Protein AF-A0A942TPZ9-F1 (afdb_monomer)

Sequence (138 aa):
MRVLEDYTAEWIYLDINLIVAVLLLTGQITVNGVFIQATGGFSIPLTGPIIGDRRIVGKSNSKILTFVVDSIDIVLALLLIFGQISVRGTLISSGHFTITVSGPIFGIPRTEVSEKLTKEFFDHFKVFLTSDGINNYR

Nearest PDB structures (foldseek):
  4lgd-assembly6_D  TM=2.676E-01  e=2.032E+00  Homo sapiens
  4lgd-assembly5_A  TM=2.388E-01  e=1.692E+00  Homo sapiens
  4lgd-assembly5_B  TM=2.680E-01  e=3.116E+00  Homo sapiens

Organism: NCBI:txid2833583

Foldseek 3Di:
DPVCLQCVVVVVQLVQLLVLLVCLLVQQKFWPDWAADPVGFIKTKIFDDVFQDHRDADPPNPPVRRVVRSVVSNVSSVCSNVVQKTFPDWDDDDRGIITIIDDVVRVDHRDDDDSVVSVVVVVVVVCCVPPPVVPPPD

pLDDT: mean 84.42, std 13.34, range [43.28, 98.0]

Solvent-accessible surface area (backbone atoms only — not comparable to full-atom values): 7696 Å² total; per-residue (Å²): 138,64,80,65,68,77,46,50,66,61,52,51,54,50,50,53,21,45,51,52,20,51,31,24,70,70,53,38,24,32,71,73,55,79,43,77,43,94,90,52,36,43,34,34,39,30,33,5,53,84,50,70,40,73,57,79,64,23,74,94,75,34,64,69,52,29,50,52,52,54,51,50,24,47,52,51,22,51,32,24,68,70,63,49,28,38,73,75,50,71,51,80,53,100,82,46,47,30,43,31,35,38,13,52,88,35,62,32,77,71,89,76,83,54,63,69,59,54,49,54,50,51,55,50,49,50,48,55,73,70,44,75,67,78,72,79,79,119

Radius of gyration: 18.45 Å; Cα contacts (8 Å, |Δi|>4): 191; chains: 1; bounding box: 50×42×51 Å

Mean predicted aligned error: 8.6 Å

Structure (mmCIF, N/CA/C/O backbone):
data_AF-A0A942TPZ9-F1
#
_entry.id   AF-A0A942TPZ9-F1
#
loop_
_atom_site.group_PDB
_atom_site.i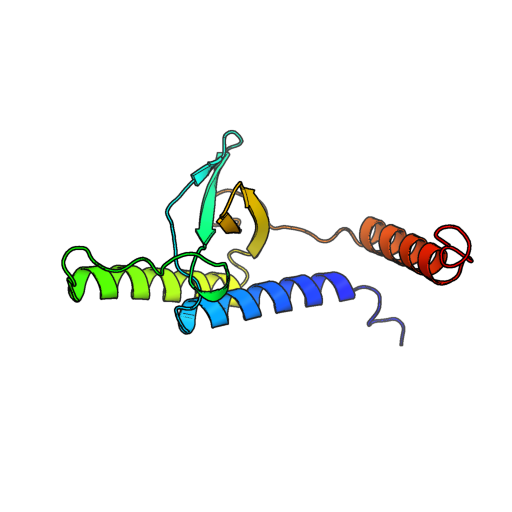d
_atom_site.type_symbol
_atom_site.label_atom_id
_atom_site.label_alt_id
_atom_site.label_comp_id
_atom_site.label_asym_id
_atom_site.label_entity_id
_atom_site.label_seq_id
_atom_site.pdbx_PDB_ins_code
_atom_site.Cartn_x
_atom_site.Cartn_y
_atom_site.Cartn_z
_atom_site.occupancy
_atom_site.B_iso_or_equiv
_atom_site.auth_seq_id
_atom_site.auth_comp_id
_atom_site.auth_asym_id
_atom_site.auth_atom_id
_atom_site.pdbx_PDB_model_num
ATOM 1 N N . MET A 1 1 ? 6.895 -15.471 -29.969 1.00 45.03 1 MET A N 1
ATOM 2 C CA . MET A 1 1 ? 7.189 -15.413 -28.521 1.00 45.03 1 MET A CA 1
ATOM 3 C C . MET A 1 1 ? 8.193 -14.296 -28.178 1.00 45.03 1 MET A C 1
ATOM 5 O O . MET A 1 1 ? 9.003 -14.491 -27.295 1.00 45.03 1 MET A O 1
ATOM 9 N N . ARG A 1 2 ? 8.155 -13.134 -28.861 1.00 43.28 2 ARG A N 1
ATOM 10 C CA . ARG A 1 2 ? 9.003 -11.953 -28.559 1.00 43.28 2 ARG A CA 1
ATOM 11 C C . ARG A 1 2 ? 8.241 -10.829 -27.847 1.00 43.28 2 ARG A C 1
ATOM 13 O O . ARG A 1 2 ? 8.813 -10.121 -27.046 1.00 43.28 2 ARG A O 1
ATOM 20 N N . VAL A 1 3 ? 6.932 -10.724 -28.083 1.00 48.59 3 VAL A N 1
ATOM 21 C CA . VAL A 1 3 ? 6.079 -9.654 -27.527 1.00 48.59 3 VAL A CA 1
ATOM 22 C C . VAL A 1 3 ? 5.906 -9.758 -26.004 1.00 48.59 3 VAL A C 1
ATOM 24 O O . VAL A 1 3 ? 5.578 -8.775 -25.360 1.00 48.59 3 VAL A O 1
ATOM 27 N N . LEU A 1 4 ? 6.128 -10.936 -25.409 1.00 48.81 4 LEU A N 1
ATOM 28 C CA . LEU A 1 4 ? 5.993 -11.120 -23.959 1.00 48.81 4 LEU A CA 1
ATOM 29 C C . LEU A 1 4 ? 7.235 -10.674 -23.175 1.00 48.81 4 LEU A C 1
ATOM 31 O O . LEU A 1 4 ? 7.108 -10.418 -21.985 1.00 48.81 4 LEU A O 1
ATOM 35 N N . GLU A 1 5 ? 8.409 -10.570 -23.811 1.00 54.62 5 GLU A N 1
ATOM 36 C CA . GLU A 1 5 ? 9.641 -10.177 -23.112 1.00 54.62 5 GLU A CA 1
ATOM 37 C C . GLU A 1 5 ? 9.620 -8.684 -22.745 1.00 54.62 5 GLU A C 1
ATOM 39 O O . GLU A 1 5 ? 9.974 -8.339 -21.617 1.00 54.62 5 GLU A O 1
ATOM 44 N N . ASP A 1 6 ? 9.094 -7.828 -23.628 1.00 60.44 6 ASP A N 1
ATOM 45 C CA . ASP A 1 6 ? 9.163 -6.365 -23.483 1.00 60.44 6 ASP A CA 1
ATOM 46 C C . ASP A 1 6 ? 8.255 -5.797 -22.368 1.00 60.44 6 ASP A C 1
ATOM 48 O O . ASP A 1 6 ? 8.574 -4.765 -21.786 1.00 60.44 6 ASP A O 1
ATOM 52 N N . TYR A 1 7 ? 7.180 -6.498 -21.977 1.00 65.62 7 TYR A N 1
ATOM 53 C CA . TYR A 1 7 ? 6.208 -6.006 -20.977 1.00 65.62 7 TYR A CA 1
ATOM 54 C C . TYR A 1 7 ? 6.287 -6.698 -19.610 1.00 65.62 7 TYR A C 1
ATOM 56 O O . TYR A 1 7 ? 5.492 -6.402 -18.719 1.00 65.62 7 TYR A O 1
ATOM 64 N N . THR A 1 8 ? 7.225 -7.630 -19.411 1.00 75.25 8 THR A N 1
ATOM 65 C CA . THR A 1 8 ? 7.274 -8.488 -18.209 1.00 75.25 8 THR A CA 1
ATOM 66 C C . THR A 1 8 ? 7.243 -7.681 -16.9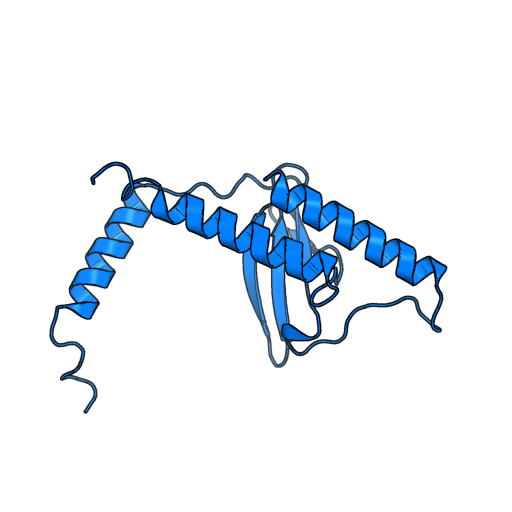07 1.00 75.25 8 THR A C 1
ATOM 68 O O . THR A 1 8 ? 6.522 -8.017 -15.971 1.00 75.25 8 THR A O 1
ATOM 71 N N . ALA A 1 9 ? 8.003 -6.589 -16.848 1.00 77.12 9 ALA A N 1
ATOM 72 C CA . ALA A 1 9 ? 8.089 -5.765 -15.651 1.00 77.12 9 ALA A CA 1
ATOM 73 C C . ALA A 1 9 ? 6.812 -4.945 -15.396 1.00 77.12 9 ALA A C 1
ATOM 75 O O . ALA A 1 9 ? 6.416 -4.809 -14.241 1.00 77.12 9 ALA A O 1
ATOM 76 N N . GLU A 1 10 ? 6.124 -4.460 -16.433 1.00 80.69 10 GLU A N 1
ATOM 77 C CA . GLU A 1 10 ? 4.837 -3.769 -16.264 1.00 80.69 10 GLU A CA 1
ATOM 78 C C . GLU A 1 10 ? 3.773 -4.699 -15.669 1.00 80.69 10 GLU A C 1
ATOM 80 O O . GLU A 1 10 ? 3.066 -4.310 -14.737 1.00 80.69 10 GLU A O 1
ATOM 85 N N . TRP A 1 11 ? 3.715 -5.949 -16.141 1.00 83.12 11 TRP A N 1
ATOM 86 C CA . TRP A 1 11 ? 2.825 -6.972 -15.585 1.00 83.12 11 TRP A CA 1
ATOM 87 C C . TRP A 1 11 ? 3.147 -7.285 -14.124 1.00 83.12 11 TRP A C 1
ATOM 89 O O . TRP A 1 11 ? 2.234 -7.355 -13.309 1.00 83.12 11 TRP A O 1
ATOM 99 N N . ILE A 1 12 ? 4.431 -7.368 -13.760 1.00 86.12 12 ILE A N 1
ATOM 100 C CA . ILE A 1 12 ? 4.840 -7.556 -12.360 1.00 86.12 12 ILE A CA 1
ATOM 101 C C . ILE A 1 12 ? 4.347 -6.397 -11.480 1.00 86.12 12 ILE A C 1
ATOM 103 O O . ILE A 1 12 ? 3.814 -6.634 -10.397 1.00 86.12 12 ILE A O 1
ATOM 107 N N . TYR A 1 13 ? 4.486 -5.143 -11.922 1.00 84.81 13 TYR A N 1
ATOM 108 C CA . TYR A 1 13 ? 3.979 -3.995 -11.160 1.00 84.81 13 TYR A CA 1
ATOM 109 C C . TYR A 1 13 ? 2.453 -4.008 -11.032 1.00 84.81 13 TYR A C 1
ATOM 111 O O . TYR A 1 13 ? 1.928 -3.674 -9.965 1.00 84.81 13 TYR A O 1
ATOM 119 N N . LEU A 1 14 ? 1.740 -4.405 -12.089 1.00 86.81 14 LEU A N 1
ATOM 120 C CA . LEU A 1 14 ? 0.290 -4.565 -12.047 1.00 86.81 14 LEU A CA 1
ATOM 121 C C . LEU A 1 14 ? -0.117 -5.651 -11.045 1.00 86.81 14 LEU A C 1
ATOM 123 O O . LEU A 1 14 ? -0.963 -5.394 -10.191 1.00 86.81 14 LEU A O 1
ATOM 127 N N . ASP A 1 15 ? 0.524 -6.817 -11.093 1.00 92.38 15 ASP A N 1
ATOM 128 C CA . ASP A 1 15 ? 0.264 -7.928 -10.178 1.00 92.38 15 ASP A CA 1
ATOM 129 C C . ASP A 1 15 ? 0.521 -7.520 -8.725 1.00 92.38 15 ASP A C 1
ATOM 131 O O . ASP A 1 15 ? -0.310 -7.765 -7.850 1.00 92.38 15 ASP A O 1
ATOM 135 N N . ILE A 1 16 ? 1.628 -6.818 -8.460 1.00 93.06 16 ILE A N 1
ATOM 136 C CA . ILE A 1 16 ? 1.939 -6.283 -7.130 1.00 93.06 16 ILE A CA 1
ATOM 137 C C . ILE A 1 16 ? 0.843 -5.316 -6.662 1.00 93.06 16 ILE A C 1
ATOM 139 O O . ILE A 1 16 ? 0.370 -5.428 -5.529 1.00 93.06 16 ILE A O 1
ATOM 143 N N . ASN A 1 17 ? 0.404 -4.386 -7.516 1.00 94.19 17 ASN A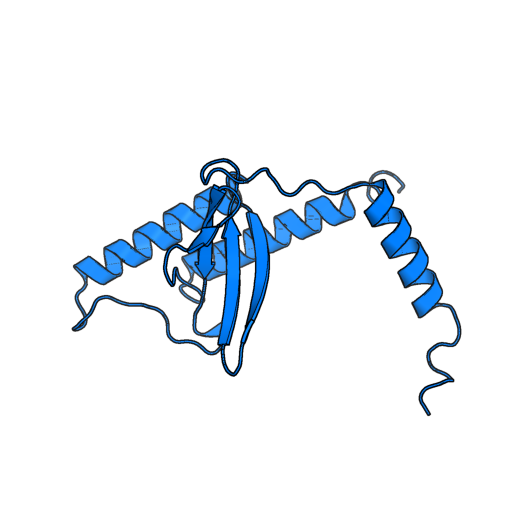 N 1
ATOM 144 C CA . ASN A 1 17 ? -0.665 -3.446 -7.172 1.00 94.19 17 ASN A CA 1
ATOM 145 C C . ASN A 1 17 ? -1.985 -4.175 -6.871 1.00 94.19 17 ASN A C 1
ATOM 147 O O . ASN A 1 17 ? -2.669 -3.819 -5.910 1.00 94.19 17 ASN A O 1
ATOM 151 N N . LEU A 1 18 ? -2.326 -5.208 -7.648 1.00 95.81 18 LEU A N 1
ATOM 152 C CA . LEU A 1 18 ? -3.524 -6.023 -7.442 1.00 95.81 18 LEU A CA 1
ATOM 153 C C . LEU A 1 18 ? -3.453 -6.831 -6.143 1.00 95.81 18 LEU A C 1
ATOM 155 O O . LEU A 1 18 ? -4.422 -6.845 -5.386 1.00 95.81 18 LEU A O 1
ATOM 159 N N . ILE A 1 19 ? -2.309 -7.451 -5.842 1.00 96.12 19 ILE A N 1
ATOM 160 C CA . ILE A 1 19 ? -2.091 -8.169 -4.579 1.00 96.12 19 ILE A CA 1
ATOM 161 C C . ILE A 1 19 ? -2.284 -7.212 -3.401 1.00 96.12 19 ILE A C 1
ATOM 163 O O . ILE A 1 19 ? -3.043 -7.513 -2.481 1.00 96.12 19 ILE A O 1
ATOM 167 N N . VAL A 1 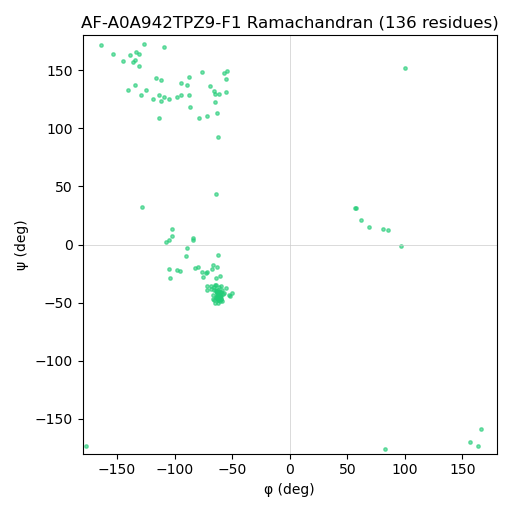20 ? -1.660 -6.032 -3.439 1.00 96.38 20 VAL A N 1
ATOM 168 C CA . VAL A 1 20 ? -1.805 -5.023 -2.378 1.00 96.38 20 VAL A CA 1
ATOM 169 C C . VAL A 1 20 ? -3.253 -4.539 -2.259 1.00 96.38 20 VAL A C 1
ATOM 171 O O . VAL A 1 20 ? -3.754 -4.408 -1.143 1.00 96.38 20 VAL A O 1
ATOM 174 N N . ALA A 1 21 ? -3.967 -4.351 -3.372 1.00 97.31 21 ALA A N 1
ATOM 175 C CA . ALA A 1 21 ? -5.386 -4.003 -3.350 1.00 97.31 21 ALA A CA 1
ATOM 176 C C . ALA A 1 21 ? -6.241 -5.093 -2.677 1.00 97.31 21 ALA A C 1
ATOM 178 O O . ALA A 1 21 ? -7.073 -4.786 -1.827 1.00 97.31 21 ALA A O 1
ATOM 179 N N . VAL A 1 22 ? -6.009 -6.372 -2.987 1.00 97.62 22 VAL A N 1
ATOM 180 C CA . VAL A 1 22 ? -6.710 -7.494 -2.337 1.00 97.62 22 VAL A CA 1
ATOM 181 C C . VAL A 1 22 ? -6.396 -7.550 -0.841 1.00 97.62 22 VAL A C 1
ATOM 183 O O . VAL A 1 22 ? -7.297 -7.764 -0.027 1.00 97.62 22 VAL A O 1
ATOM 186 N N . LEU A 1 23 ? -5.141 -7.323 -0.448 1.00 96.62 23 LEU A N 1
ATOM 187 C CA . LEU A 1 23 ? -4.748 -7.303 0.962 1.00 96.62 23 LEU A CA 1
ATOM 188 C C . LEU A 1 23 ? -5.415 -6.152 1.735 1.00 96.62 23 LEU A C 1
ATOM 190 O O . LEU A 1 23 ? -5.782 -6.350 2.893 1.00 96.62 23 LEU A O 1
ATOM 194 N N . LEU A 1 24 ? -5.621 -4.988 1.106 1.00 96.94 24 LEU A N 1
ATOM 195 C CA . LEU A 1 24 ? -6.398 -3.881 1.681 1.00 96.94 24 LEU A CA 1
ATOM 196 C C . LEU A 1 24 ? -7.868 -4.271 1.867 1.00 96.94 24 LEU A C 1
ATOM 198 O O . LEU A 1 24 ? -8.413 -4.141 2.960 1.00 96.94 24 LEU A O 1
ATOM 202 N N . LEU A 1 25 ? -8.498 -4.818 0.823 1.00 96.75 25 LEU A N 1
ATOM 203 C CA . LEU A 1 25 ? -9.916 -5.203 0.851 1.00 96.75 25 LEU A CA 1
ATOM 204 C C . LEU A 1 25 ? -10.216 -6.327 1.853 1.00 96.75 25 LEU A C 1
ATOM 206 O O . LEU A 1 25 ? -11.318 -6.406 2.390 1.00 96.75 25 LEU A O 1
ATOM 210 N N . THR A 1 26 ? -9.239 -7.193 2.114 1.00 96.06 26 THR A N 1
ATOM 211 C CA . THR A 1 26 ? -9.338 -8.277 3.104 1.00 96.06 26 THR A CA 1
ATOM 212 C C . THR A 1 26 ? -8.896 -7.855 4.510 1.00 96.06 26 THR A C 1
ATOM 214 O O . THR A 1 26 ? -8.965 -8.662 5.439 1.00 96.06 26 THR A O 1
ATOM 217 N N . GLY A 1 27 ? -8.428 -6.613 4.685 1.00 93.81 27 GLY A N 1
ATOM 218 C CA . GLY A 1 27 ? -7.936 -6.082 5.958 1.00 93.81 27 GLY A CA 1
ATOM 219 C C . GLY A 1 27 ? -6.620 -6.701 6.446 1.00 93.81 27 GLY A C 1
ATOM 220 O O . GLY A 1 27 ? -6.270 -6.543 7.616 1.00 93.81 27 GLY A O 1
ATOM 221 N N . GLN A 1 28 ? -5.888 -7.411 5.580 1.00 95.12 28 GLN A N 1
ATOM 222 C CA . GLN A 1 28 ? -4.564 -7.969 5.892 1.00 95.12 28 GLN A CA 1
ATOM 223 C C . GLN A 1 28 ? -3.481 -6.891 5.956 1.00 95.12 28 GLN A C 1
ATOM 225 O O . GLN A 1 28 ? -2.470 -7.064 6.638 1.00 95.12 28 GLN A O 1
ATOM 230 N N . ILE A 1 29 ? -3.713 -5.776 5.267 1.00 95.50 29 ILE A N 1
ATOM 231 C CA . ILE A 1 29 ? -2.984 -4.520 5.422 1.00 95.50 29 ILE A CA 1
ATOM 232 C C . ILE A 1 29 ? -3.991 -3.369 5.482 1.00 95.50 29 ILE A C 1
ATOM 234 O O . ILE A 1 29 ? -5.131 -3.508 5.046 1.00 95.50 29 ILE A O 1
ATOM 238 N N . THR A 1 30 ? -3.577 -2.243 6.042 1.00 95.94 30 THR A N 1
ATOM 239 C CA . THR A 1 30 ? -4.379 -1.031 6.192 1.00 95.94 30 THR A CA 1
ATOM 240 C C . THR A 1 30 ? -3.467 0.188 6.240 1.00 95.94 30 THR A C 1
ATOM 242 O O . THR A 1 30 ? -2.254 0.070 6.441 1.00 95.94 30 THR A O 1
ATOM 245 N N . VAL A 1 31 ? -4.042 1.368 6.044 1.00 94.69 31 VAL A N 1
ATOM 246 C CA . VAL A 1 31 ? -3.325 2.637 6.166 1.00 94.69 31 VAL A CA 1
ATOM 247 C C . VAL A 1 31 ? -2.769 2.851 7.579 1.00 94.69 31 VAL A C 1
ATOM 249 O O . VAL A 1 31 ? -3.499 2.767 8.562 1.00 94.69 31 VAL A O 1
ATOM 252 N N . ASN A 1 32 ? -1.479 3.193 7.682 1.00 89.69 32 ASN A N 1
ATOM 253 C CA . ASN A 1 32 ? -0.834 3.570 8.951 1.00 89.69 32 ASN A CA 1
ATOM 254 C C . ASN A 1 32 ? -0.736 5.095 9.146 1.00 89.69 32 ASN A C 1
ATOM 256 O O . ASN A 1 32 ? -0.691 5.605 10.261 1.00 89.69 32 ASN A O 1
ATOM 260 N N . GLY A 1 33 ? -0.792 5.857 8.057 1.00 88.25 33 GLY A N 1
ATOM 261 C CA . GLY A 1 33 ? -0.792 7.312 8.101 1.00 88.25 33 GLY A CA 1
ATOM 262 C C . GLY A 1 33 ? -0.524 7.912 6.731 1.00 88.25 33 GLY A C 1
ATOM 263 O O . GLY A 1 33 ? -0.692 7.254 5.708 1.00 88.25 33 GLY A O 1
ATOM 264 N N . VAL A 1 34 ? -0.074 9.164 6.717 1.00 91.19 34 VAL A N 1
ATOM 265 C CA . VAL A 1 34 ? 0.358 9.866 5.506 1.00 91.19 34 VAL A CA 1
ATOM 266 C C . VAL A 1 34 ? 1.735 10.460 5.766 1.00 91.19 34 VAL A C 1
ATOM 268 O O . VAL A 1 34 ? 1.947 11.137 6.768 1.00 91.19 34 VAL A O 1
ATOM 271 N N . PHE A 1 35 ? 2.671 10.193 4.863 1.00 89.69 35 PHE A N 1
ATOM 272 C CA . PHE A 1 35 ? 4.045 10.670 4.932 1.00 89.69 35 PHE A CA 1
ATOM 273 C C . PHE A 1 35 ? 4.256 11.719 3.852 1.00 89.69 35 PHE A C 1
ATOM 275 O O . PHE A 1 35 ? 3.987 11.467 2.679 1.00 89.69 35 PHE A O 1
ATOM 282 N N . ILE A 1 36 ? 4.750 12.888 4.244 1.00 89.31 36 ILE A N 1
ATOM 283 C CA . ILE A 1 36 ? 5.091 13.967 3.315 1.00 89.31 36 ILE A CA 1
ATOM 284 C C . ILE A 1 36 ? 6.530 13.751 2.857 1.00 89.31 36 ILE A C 1
ATOM 286 O O . ILE A 1 36 ? 7.425 13.576 3.685 1.00 89.31 36 ILE A O 1
ATOM 290 N N . GLN A 1 37 ? 6.756 13.752 1.546 1.00 84.56 37 GLN A N 1
ATOM 291 C CA . GLN A 1 37 ? 8.097 13.588 0.994 1.00 84.56 37 GLN A CA 1
ATOM 292 C C . GLN A 1 37 ? 8.777 14.949 0.853 1.00 84.56 37 GLN A C 1
ATOM 294 O O . GLN A 1 37 ? 8.170 15.917 0.397 1.00 84.56 37 GLN A O 1
ATOM 299 N N . ALA A 1 38 ? 10.057 15.021 1.225 1.00 78.38 38 ALA A N 1
ATOM 300 C CA . ALA A 1 38 ? 10.838 16.260 1.182 1.00 78.38 38 ALA A CA 1
ATOM 301 C C . ALA A 1 38 ? 10.947 16.852 -0.236 1.00 78.38 38 ALA A C 1
ATOM 303 O O . ALA A 1 38 ? 11.075 18.061 -0.400 1.00 78.38 38 ALA A O 1
ATOM 304 N N . THR A 1 39 ? 10.860 16.003 -1.260 1.00 76.00 39 THR A N 1
ATOM 305 C CA . THR A 1 39 ? 10.883 16.377 -2.680 1.00 76.00 39 THR A CA 1
ATOM 306 C C . THR A 1 39 ? 9.516 16.809 -3.223 1.00 76.00 39 THR A C 1
ATOM 308 O O . THR A 1 39 ? 9.398 17.077 -4.414 1.00 76.00 39 THR A O 1
ATOM 311 N N . GLY A 1 40 ? 8.487 16.875 -2.371 1.00 81.75 40 GLY A N 1
ATOM 312 C CA . GLY A 1 40 ? 7.107 17.161 -2.750 1.00 81.75 40 GLY A CA 1
ATOM 313 C C . GLY A 1 40 ? 6.236 15.905 -2.839 1.00 81.75 40 GLY A C 1
ATOM 314 O O . GLY A 1 40 ? 6.713 14.803 -3.111 1.00 81.75 40 GLY A O 1
ATOM 315 N N . GLY A 1 41 ? 4.938 16.094 -2.592 1.00 88.31 41 GLY A N 1
ATOM 316 C CA . GLY A 1 41 ? 3.935 15.032 -2.597 1.00 88.31 41 GLY A CA 1
ATOM 317 C C . GLY A 1 41 ? 3.851 14.233 -1.295 1.00 88.31 41 GLY A C 1
ATOM 318 O O . GLY A 1 41 ? 4.510 14.535 -0.296 1.00 88.31 41 GLY A O 1
ATOM 319 N N . PHE A 1 42 ? 3.001 13.208 -1.298 1.00 91.44 42 PHE A N 1
ATOM 320 C CA . PHE A 1 42 ? 2.826 12.323 -0.152 1.00 91.44 42 PHE A CA 1
ATOM 321 C C . PHE A 1 42 ? 2.758 10.847 -0.540 1.00 91.44 42 PHE A C 1
ATOM 323 O O . PHE A 1 42 ? 2.455 10.459 -1.672 1.00 91.44 42 PHE A O 1
ATOM 330 N N . SER A 1 43 ? 3.072 10.001 0.430 1.00 92.44 43 SER A N 1
ATOM 331 C CA . SER A 1 43 ? 2.951 8.556 0.332 1.00 92.44 43 SER A CA 1
ATOM 332 C C . SER A 1 43 ? 2.223 7.982 1.524 1.00 92.44 43 SER A C 1
ATOM 334 O O . SER A 1 43 ? 2.237 8.538 2.621 1.00 92.44 43 SER A O 1
ATOM 336 N N . ILE A 1 44 ? 1.596 6.842 1.290 1.00 94.62 44 ILE A N 1
ATOM 337 C CA . ILE A 1 44 ? 0.773 6.175 2.278 1.00 94.62 44 ILE A CA 1
ATOM 338 C C . ILE A 1 44 ? 1.468 4.863 2.637 1.00 94.62 44 ILE A C 1
ATOM 340 O O . ILE A 1 44 ? 1.541 3.965 1.794 1.00 94.62 44 ILE A O 1
ATOM 344 N N . PRO A 1 45 ? 2.039 4.751 3.844 1.00 93.75 45 PRO A N 1
ATOM 345 C CA . PRO A 1 45 ? 2.478 3.471 4.369 1.00 93.75 45 PRO A CA 1
ATOM 346 C C . PRO A 1 45 ? 1.280 2.586 4.702 1.00 93.75 45 PRO A C 1
ATOM 348 O O . PRO A 1 45 ? 0.316 3.017 5.342 1.00 93.75 45 PRO A O 1
ATOM 351 N N . LEU A 1 46 ? 1.394 1.326 4.315 1.00 95.12 46 LEU A N 1
ATOM 352 C CA . LEU A 1 46 ? 0.453 0.264 4.608 1.00 95.12 46 LEU A CA 1
ATOM 353 C C . LEU A 1 46 ? 1.128 -0.750 5.534 1.00 95.12 46 LEU A C 1
ATOM 355 O O . LEU A 1 46 ? 2.231 -1.222 5.240 1.00 95.12 46 LEU A O 1
ATOM 359 N N . THR A 1 47 ? 0.464 -1.088 6.638 1.00 93.38 47 THR A N 1
ATOM 360 C CA . THR A 1 47 ? 0.909 -2.113 7.598 1.00 93.38 47 THR A CA 1
ATOM 361 C C . THR A 1 47 ? -0.248 -3.038 7.962 1.00 93.38 47 THR A C 1
ATOM 363 O O . THR A 1 47 ? -1.401 -2.745 7.657 1.00 93.38 47 THR A O 1
ATOM 366 N N . GLY A 1 48 ? 0.028 -4.186 8.579 1.00 91.88 48 GLY A N 1
ATOM 367 C CA . GLY A 1 48 ? -1.030 -5.073 9.057 1.00 91.88 48 GLY A CA 1
ATOM 368 C C . GLY A 1 48 ? -0.569 -6.495 9.371 1.00 91.88 48 GLY A C 1
ATOM 369 O O . GLY A 1 48 ? 0.635 -6.773 9.334 1.00 91.88 48 GLY A O 1
ATOM 370 N N . PRO A 1 49 ? -1.523 -7.396 9.680 1.00 91.38 49 PRO A N 1
ATOM 371 C CA . PRO A 1 49 ? -1.254 -8.739 10.196 1.00 91.38 49 PRO A CA 1
ATOM 372 C C . PRO A 1 49 ? -0.257 -9.566 9.387 1.00 91.38 49 PRO A C 1
ATOM 374 O O . PRO A 1 49 ? 0.647 -10.162 9.969 1.00 91.38 49 PRO A O 1
ATOM 377 N N . ILE A 1 50 ? -0.371 -9.571 8.055 1.00 90.50 50 ILE A N 1
ATOM 378 C CA . ILE A 1 50 ? 0.508 -10.379 7.190 1.00 90.50 50 ILE A CA 1
ATOM 379 C C . ILE A 1 50 ? 1.969 -9.903 7.215 1.00 90.50 50 ILE A C 1
ATOM 381 O O . ILE A 1 50 ? 2.882 -10.636 6.852 1.00 90.50 50 ILE A O 1
ATOM 385 N N . ILE A 1 51 ? 2.184 -8.677 7.685 1.00 87.06 51 ILE A N 1
ATOM 386 C CA . ILE A 1 51 ? 3.473 -7.997 7.751 1.00 87.06 51 ILE A CA 1
ATOM 387 C C . ILE A 1 51 ? 4.016 -7.968 9.200 1.00 87.06 51 ILE A C 1
ATOM 389 O O . ILE A 1 51 ? 5.083 -7.425 9.479 1.00 87.06 51 ILE A O 1
ATOM 393 N N . GLY A 1 52 ? 3.307 -8.602 10.142 1.00 83.56 52 GLY A N 1
ATOM 394 C CA . GLY A 1 52 ? 3.705 -8.681 11.549 1.00 83.56 52 GLY A CA 1
ATOM 395 C C . GLY A 1 52 ? 3.275 -7.482 12.399 1.00 83.56 52 GLY A C 1
ATOM 396 O O . GLY A 1 52 ? 3.730 -7.353 13.533 1.00 83.56 52 GLY A O 1
ATOM 397 N N . ASP A 1 53 ? 2.390 -6.625 11.883 1.00 86.62 53 ASP A N 1
ATOM 398 C CA . ASP A 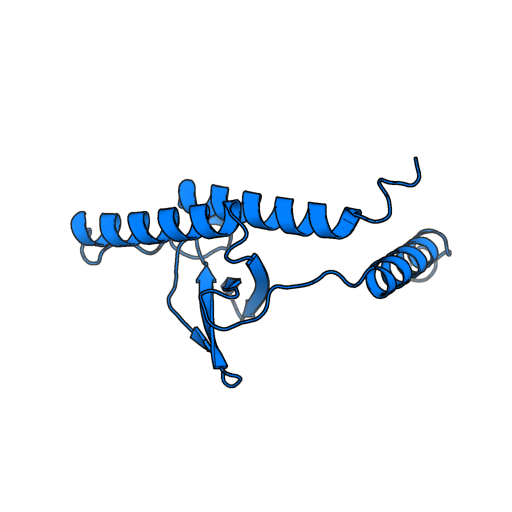1 53 ? 1.801 -5.505 12.624 1.00 86.62 53 ASP A CA 1
ATOM 399 C C . ASP A 1 53 ? 0.311 -5.754 12.922 1.00 86.62 53 ASP A C 1
ATOM 401 O O . ASP A 1 53 ? -0.307 -6.690 12.415 1.00 86.62 53 ASP A O 1
ATOM 405 N N . ARG A 1 54 ? -0.307 -4.927 13.765 1.00 88.06 54 ARG A N 1
ATOM 406 C CA . ARG A 1 54 ? -1.753 -4.978 14.004 1.00 88.06 54 ARG A CA 1
ATOM 407 C C . ARG A 1 54 ? -2.486 -4.125 12.983 1.00 88.06 54 ARG A C 1
ATOM 409 O O . ARG A 1 54 ? -2.043 -3.042 12.620 1.00 88.06 54 ARG A O 1
ATOM 416 N N . ARG A 1 55 ? -3.670 -4.585 12.579 1.00 89.69 55 ARG A N 1
ATOM 417 C CA . ARG A 1 55 ? -4.584 -3.753 11.799 1.00 89.69 55 ARG A CA 1
ATOM 418 C C . ARG A 1 55 ? -5.049 -2.571 12.654 1.00 89.69 55 ARG A C 1
ATOM 420 O O . ARG A 1 55 ? -5.522 -2.764 13.776 1.00 89.69 55 ARG A O 1
ATOM 427 N N . ILE A 1 56 ? -4.950 -1.366 12.109 1.00 89.62 56 ILE A N 1
ATOM 428 C CA . ILE A 1 56 ? -5.529 -0.165 12.704 1.00 89.62 56 ILE A CA 1
ATOM 429 C C . ILE A 1 56 ? -7.052 -0.267 12.690 1.00 89.62 56 ILE A C 1
ATOM 431 O O . ILE A 1 56 ? -7.678 -0.616 11.694 1.00 89.62 56 ILE A O 1
ATOM 435 N N . VAL A 1 57 ? -7.645 0.032 13.840 1.00 89.94 57 VAL A N 1
ATOM 436 C CA . VAL A 1 57 ? -9.090 0.034 14.063 1.00 89.94 57 VAL A CA 1
ATOM 437 C C . VAL A 1 57 ? -9.465 1.243 14.910 1.00 89.94 57 VAL A C 1
ATOM 439 O O . VAL A 1 57 ? -8.618 1.854 15.568 1.00 89.94 57 VAL A O 1
ATOM 442 N N . GLY A 1 58 ? -10.750 1.591 14.914 1.00 87.56 58 GLY A N 1
ATOM 443 C CA . GLY A 1 58 ? -11.258 2.693 15.718 1.00 87.56 58 GLY A CA 1
ATOM 444 C C . GLY A 1 58 ? -10.925 2.532 17.202 1.00 87.56 58 GLY A C 1
ATOM 445 O O . GLY A 1 58 ? -11.187 1.486 17.802 1.00 87.56 58 GLY A O 1
ATOM 446 N N . LYS A 1 59 ? -10.398 3.594 17.825 1.00 90.38 59 LYS A N 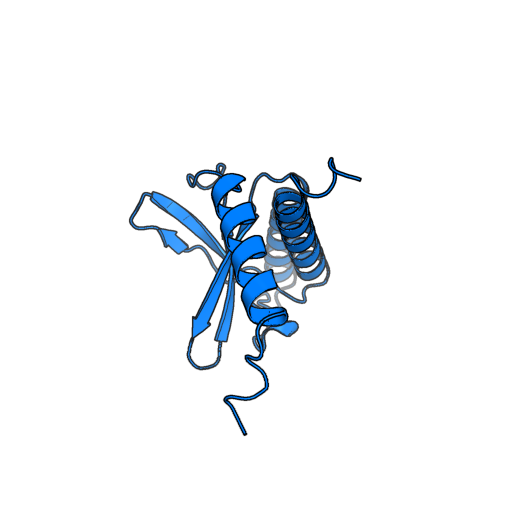1
ATOM 447 C CA . LYS A 1 59 ? -10.117 3.605 19.268 1.00 90.38 59 LYS A CA 1
ATOM 448 C C . LYS A 1 59 ? -11.382 3.257 20.063 1.00 90.38 59 LYS A C 1
ATOM 450 O O . LYS A 1 59 ? -12.488 3.655 19.691 1.00 90.38 59 LYS A O 1
ATOM 455 N N . SER A 1 60 ? -11.209 2.504 21.149 1.00 90.06 60 SER A N 1
ATOM 456 C CA . SER A 1 60 ? -12.304 2.023 22.007 1.00 90.06 60 SER A CA 1
ATOM 457 C C . SER A 1 60 ? -13.364 1.201 21.257 1.00 90.06 60 SER A C 1
ATOM 459 O O . SER A 1 60 ? -14.537 1.235 21.620 1.00 90.06 60 SER A O 1
ATOM 461 N N . ASN A 1 61 ? -12.965 0.476 20.203 1.00 84.12 61 ASN A N 1
ATOM 462 C CA . ASN A 1 61 ? -13.852 -0.323 19.348 1.00 84.12 61 ASN A CA 1
ATOM 463 C C . ASN A 1 61 ? -14.979 0.495 18.694 1.00 84.12 61 ASN A C 1
ATOM 465 O O . ASN A 1 61 ? -16.076 -0.013 18.446 1.00 84.12 61 ASN A O 1
ATOM 469 N N . SER A 1 62 ? -14.720 1.773 18.402 1.00 94.62 62 SER A N 1
ATOM 470 C CA . SER A 1 62 ? -15.669 2.604 17.667 1.00 94.62 62 SER A CA 1
ATOM 471 C C . SER A 1 62 ? -15.884 2.042 16.260 1.00 94.62 62 SER A C 1
ATOM 473 O O . SER A 1 62 ? -14.991 2.074 15.407 1.00 94.62 62 SER A O 1
ATOM 475 N N . LYS A 1 63 ? -17.102 1.551 16.010 1.00 93.75 63 LYS A N 1
ATOM 476 C CA . LYS A 1 63 ? -17.521 1.032 14.700 1.00 93.75 63 LYS A CA 1
ATOM 477 C C . LYS A 1 63 ? -17.462 2.107 13.619 1.00 93.75 63 LYS A C 1
ATOM 479 O O . LYS A 1 63 ? -17.066 1.814 12.502 1.00 93.75 63 LYS A O 1
ATOM 484 N N . ILE A 1 64 ? -17.799 3.349 13.971 1.00 95.25 64 ILE A N 1
ATOM 485 C CA . ILE A 1 64 ? -17.779 4.485 13.042 1.00 95.25 64 ILE A CA 1
ATOM 486 C C . ILE A 1 64 ? -16.346 4.782 12.599 1.00 95.25 64 ILE A C 1
ATOM 488 O O . ILE A 1 64 ? -16.086 4.896 11.408 1.00 95.25 64 ILE A O 1
ATOM 492 N N . LEU A 1 65 ? -15.399 4.859 13.539 1.00 93.62 65 LEU A N 1
ATOM 493 C CA . LEU A 1 65 ? -13.997 5.111 13.191 1.00 93.62 65 LEU A CA 1
ATOM 494 C C . LEU A 1 65 ? -13.392 3.949 12.397 1.00 93.62 65 LEU A C 1
ATOM 496 O O . LEU A 1 65 ? -12.625 4.182 11.472 1.00 93.62 65 LEU A O 1
ATOM 500 N N . THR A 1 66 ? -13.768 2.711 12.722 1.00 94.31 66 THR A N 1
ATOM 501 C CA . THR A 1 66 ? -13.340 1.533 11.952 1.00 94.31 66 THR A CA 1
ATOM 502 C C . THR A 1 66 ? -13.882 1.591 10.525 1.00 94.31 66 THR A C 1
ATOM 504 O O . THR A 1 66 ? -13.114 1.439 9.588 1.00 94.31 66 THR A O 1
ATOM 507 N N . PHE A 1 67 ? -15.157 1.946 10.349 1.00 94.88 67 PHE A N 1
ATOM 508 C CA . PHE A 1 67 ? -15.760 2.131 9.029 1.00 94.88 67 PHE A CA 1
ATOM 509 C C . PHE A 1 67 ? -15.059 3.218 8.197 1.00 94.88 67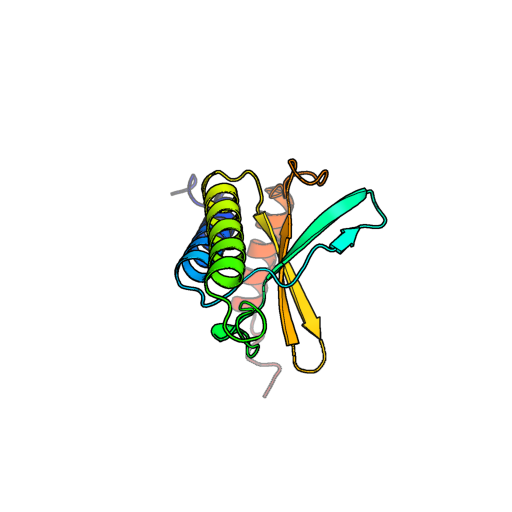 PHE A C 1
ATOM 511 O O . PHE A 1 67 ? -14.922 3.074 6.983 1.00 94.88 67 PHE A O 1
ATOM 518 N N . VAL A 1 68 ? -14.586 4.298 8.830 1.00 94.94 68 VAL A N 1
ATOM 519 C CA . VAL A 1 68 ? -13.786 5.328 8.144 1.00 94.94 68 VAL A CA 1
ATOM 520 C C . VAL A 1 68 ? -12.461 4.750 7.642 1.00 94.94 68 VAL A C 1
ATOM 522 O O . VAL A 1 68 ? -12.110 4.983 6.489 1.00 94.94 68 VAL A O 1
ATOM 525 N N . VAL A 1 69 ? -11.751 3.973 8.468 1.00 94.75 69 VAL A N 1
ATOM 526 C CA . VAL A 1 69 ? -10.506 3.297 8.058 1.00 94.75 69 VAL A CA 1
ATOM 527 C C . VAL A 1 69 ? -10.775 2.318 6.913 1.00 94.75 69 VAL A C 1
ATOM 529 O O . VAL A 1 69 ? -10.102 2.385 5.891 1.00 94.75 69 VAL A O 1
ATOM 532 N N . ASP A 1 70 ? -11.819 1.493 7.029 1.00 95.50 70 ASP A N 1
ATOM 533 C CA . ASP A 1 70 ? -12.224 0.544 5.984 1.00 95.50 70 ASP A CA 1
ATOM 534 C C . ASP A 1 70 ? -12.543 1.268 4.661 1.00 95.50 70 ASP A C 1
ATOM 536 O O . ASP A 1 70 ? -12.171 0.812 3.581 1.00 95.50 70 ASP A O 1
ATOM 540 N N . SER A 1 71 ? -13.193 2.434 4.732 1.00 97.00 71 SER A N 1
ATOM 541 C CA . SER A 1 71 ? -13.501 3.251 3.553 1.00 97.00 71 SER A CA 1
ATOM 542 C C . SER A 1 71 ? -12.236 3.795 2.886 1.00 97.00 71 SER A C 1
ATOM 544 O O . SER A 1 71 ? -12.153 3.814 1.658 1.00 97.00 71 SER A O 1
ATOM 546 N N . ILE A 1 72 ? -11.240 4.214 3.674 1.00 96.19 72 ILE A N 1
ATOM 547 C CA . ILE A 1 72 ? -9.938 4.640 3.146 1.00 96.19 72 ILE A CA 1
ATOM 548 C C . ILE A 1 72 ? -9.243 3.460 2.461 1.00 96.19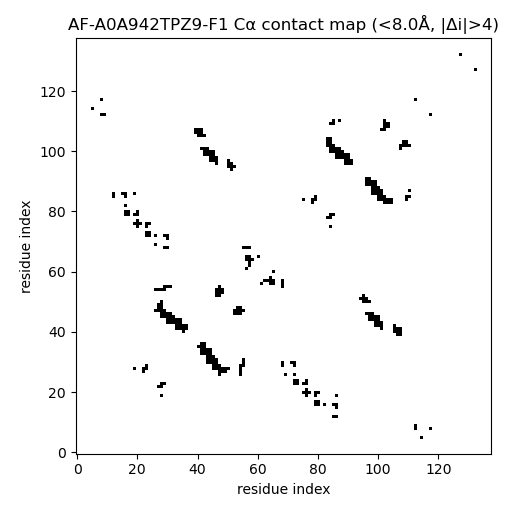 72 ILE A C 1
ATOM 550 O O . ILE A 1 72 ? -8.787 3.613 1.329 1.00 96.19 72 ILE A O 1
ATOM 554 N N . ASP A 1 73 ? -9.220 2.284 3.093 1.00 96.69 73 ASP A N 1
ATOM 555 C CA . ASP A 1 73 ? -8.615 1.073 2.526 1.00 96.69 73 ASP A CA 1
ATOM 556 C C . ASP A 1 73 ? -9.257 0.703 1.172 1.00 96.69 73 ASP A C 1
ATOM 558 O O . ASP A 1 73 ? -8.546 0.421 0.205 1.00 96.69 73 ASP A O 1
ATOM 562 N N . ILE A 1 74 ? -10.590 0.794 1.058 1.00 98.00 74 ILE A N 1
ATOM 563 C CA . ILE A 1 74 ? -11.326 0.568 -0.200 1.00 98.00 74 ILE A CA 1
ATOM 564 C C . ILE A 1 74 ? -10.935 1.592 -1.272 1.00 98.00 74 ILE A C 1
ATOM 566 O O . ILE A 1 74 ? -10.672 1.217 -2.416 1.00 98.00 74 ILE A O 1
ATOM 570 N N . VAL A 1 75 ? -10.884 2.883 -0.929 1.00 97.62 75 VAL A N 1
ATOM 571 C CA . VAL A 1 75 ? -10.492 3.933 -1.882 1.00 97.62 75 VAL A CA 1
ATOM 572 C C . VAL A 1 75 ? -9.069 3.691 -2.385 1.00 97.62 75 VAL A C 1
ATOM 574 O O . VAL A 1 75 ? -8.832 3.751 -3.590 1.00 97.62 75 VAL A O 1
ATOM 577 N N . LEU A 1 76 ? -8.129 3.358 -1.500 1.00 97.06 76 LEU A N 1
ATOM 578 C CA . LEU A 1 76 ? -6.750 3.051 -1.885 1.00 97.06 76 LEU A CA 1
ATOM 579 C C . LEU A 1 76 ? -6.661 1.814 -2.783 1.00 97.06 76 LEU A C 1
ATOM 581 O O . LEU A 1 76 ? -5.932 1.841 -3.775 1.00 97.06 76 LEU A O 1
ATOM 585 N N . ALA A 1 77 ? -7.435 0.766 -2.492 1.00 97.75 77 ALA A N 1
ATOM 586 C CA . ALA A 1 77 ? -7.507 -0.423 -3.333 1.00 97.75 77 ALA A CA 1
ATOM 587 C C . ALA A 1 77 ? -8.008 -0.091 -4.749 1.00 97.75 77 ALA A C 1
ATOM 589 O O . ALA A 1 77 ? -7.400 -0.511 -5.732 1.00 97.75 77 ALA A O 1
ATOM 590 N N . LEU A 1 78 ? -9.061 0.724 -4.875 1.00 97.62 78 LEU A N 1
ATOM 591 C CA . LEU A 1 78 ? -9.565 1.171 -6.179 1.00 97.62 78 LEU A CA 1
ATOM 592 C C . LEU A 1 78 ? -8.531 2.010 -6.937 1.00 97.62 78 LEU A C 1
ATOM 594 O O . LEU A 1 78 ? -8.353 1.834 -8.140 1.00 97.62 78 LEU A O 1
ATOM 598 N N . LEU A 1 79 ? -7.815 2.898 -6.246 1.00 95.81 79 LEU A N 1
ATOM 599 C CA . LEU A 1 79 ? -6.767 3.711 -6.861 1.00 95.81 79 LEU A CA 1
ATOM 600 C C . LEU A 1 79 ? -5.585 2.865 -7.357 1.00 95.81 79 LEU A C 1
ATOM 602 O O . LEU A 1 79 ? -5.014 3.199 -8.395 1.00 95.81 79 LEU A O 1
ATOM 606 N N . LEU A 1 80 ? -5.236 1.778 -6.658 1.00 95.12 80 LEU A N 1
ATOM 607 C CA . LEU A 1 80 ? -4.246 0.796 -7.117 1.00 95.12 80 LEU A CA 1
ATOM 608 C C . LEU A 1 80 ? -4.741 0.040 -8.356 1.00 95.12 80 LEU A C 1
ATOM 610 O O . LEU A 1 80 ? -4.016 -0.047 -9.343 1.00 95.12 80 LEU A O 1
ATOM 614 N N . ILE A 1 81 ? -5.987 -0.447 -8.332 1.00 94.62 81 ILE A N 1
ATOM 615 C CA . ILE A 1 81 ? -6.609 -1.181 -9.450 1.00 94.62 81 ILE A CA 1
ATOM 616 C C . ILE A 1 81 ? -6.690 -0.307 -10.709 1.00 94.62 81 ILE A C 1
ATOM 618 O O . ILE A 1 81 ? -6.401 -0.771 -11.808 1.00 94.62 81 ILE A O 1
ATOM 622 N N . PHE A 1 82 ? -7.038 0.974 -10.564 1.00 92.75 82 PHE A N 1
ATOM 623 C CA . PHE A 1 82 ? -7.104 1.926 -11.679 1.00 92.75 82 PHE A CA 1
ATOM 624 C C . PHE A 1 82 ? -5.751 2.563 -12.037 1.00 92.75 82 PHE A C 1
ATOM 626 O O . PHE A 1 82 ? -5.707 3.495 -12.849 1.00 92.75 82 PHE A O 1
ATOM 633 N N . GLY A 1 83 ? -4.655 2.119 -11.413 1.00 89.81 83 GLY A N 1
ATOM 634 C CA . GLY A 1 83 ? -3.302 2.616 -11.671 1.00 89.81 83 GLY A CA 1
ATOM 635 C C . GLY A 1 83 ? -3.106 4.105 -11.369 1.00 89.81 83 GLY A C 1
ATOM 636 O O . GLY A 1 83 ? -2.203 4.735 -11.917 1.00 89.81 83 GLY A O 1
ATOM 637 N N . GLN A 1 84 ? -3.961 4.706 -10.536 1.00 92.12 84 GLN A N 1
ATOM 638 C CA . GLN A 1 84 ? -3.824 6.101 -10.099 1.00 92.12 84 GLN A CA 1
ATOM 639 C C . GLN A 1 84 ? -2.721 6.258 -9.051 1.00 92.12 84 GLN A C 1
ATOM 641 O O . GLN A 1 84 ? -2.091 7.313 -8.962 1.00 92.12 84 GLN A O 1
ATOM 646 N N . ILE A 1 85 ? -2.471 5.197 -8.287 1.00 94.56 85 ILE A N 1
ATOM 647 C CA . ILE A 1 85 ? -1.318 5.043 -7.403 1.00 94.56 85 ILE A CA 1
ATOM 648 C C . ILE A 1 85 ? -0.672 3.682 -7.648 1.00 94.56 85 ILE A C 1
ATOM 650 O O . ILE A 1 85 ? -1.260 2.801 -8.272 1.00 94.56 85 ILE A O 1
ATOM 654 N N . SER A 1 86 ? 0.556 3.509 -7.178 1.00 94.12 86 SER A N 1
ATOM 655 C CA . SER A 1 86 ? 1.294 2.256 -7.303 1.00 94.12 86 SER A CA 1
ATOM 656 C C . SER A 1 86 ? 2.161 2.016 -6.078 1.00 94.12 86 SER A C 1
ATOM 658 O O . SER A 1 86 ? 2.521 2.947 -5.347 1.00 94.12 86 SER A O 1
ATOM 660 N N . VAL A 1 87 ? 2.510 0.754 -5.862 1.00 93.62 87 VAL A N 1
ATOM 661 C CA . VAL A 1 87 ? 3.516 0.370 -4.875 1.00 93.62 87 VAL A CA 1
ATOM 662 C C . VAL A 1 87 ? 4.866 0.933 -5.310 1.00 93.62 87 VAL A C 1
ATOM 664 O O . VAL A 1 87 ? 5.343 0.664 -6.411 1.00 93.62 87 VAL A O 1
ATOM 667 N N . ARG A 1 88 ? 5.486 1.741 -4.446 1.00 88.31 88 ARG A N 1
ATOM 668 C CA . ARG A 1 88 ? 6.820 2.311 -4.694 1.00 88.31 88 ARG A CA 1
ATOM 669 C C . ARG A 1 88 ? 7.941 1.503 -4.071 1.00 88.31 88 ARG A C 1
ATOM 671 O O . ARG A 1 88 ? 9.080 1.610 -4.507 1.00 88.31 88 ARG A O 1
ATOM 678 N N . GLY A 1 89 ? 7.631 0.723 -3.047 1.00 84.81 89 GLY A N 1
ATOM 679 C CA . GLY A 1 89 ? 8.612 -0.109 -2.379 1.00 84.81 89 GLY A CA 1
ATOM 680 C C . GLY A 1 89 ? 8.200 -0.446 -0.962 1.00 84.81 89 GLY A C 1
ATOM 681 O O . GLY A 1 89 ? 7.071 -0.196 -0.533 1.00 84.81 89 GLY A O 1
ATOM 682 N N . THR A 1 90 ? 9.157 -1.014 -0.247 1.00 84.31 90 THR A N 1
ATOM 683 C CA . THR A 1 90 ? 8.978 -1.520 1.106 1.00 84.31 90 THR A CA 1
ATOM 684 C C . THR A 1 90 ? 9.999 -0.875 2.024 1.00 84.31 90 THR A C 1
ATOM 686 O O . THR A 1 90 ? 11.184 -0.825 1.697 1.00 84.31 90 THR A O 1
ATOM 689 N N . LEU A 1 91 ? 9.553 -0.390 3.175 1.00 80.06 91 LEU A N 1
ATOM 690 C CA . LEU A 1 91 ? 10.426 0.077 4.245 1.00 80.06 91 LEU A CA 1
ATOM 691 C C . LEU A 1 91 ? 10.557 -1.043 5.269 1.00 80.06 91 LEU A C 1
ATOM 693 O O . LEU A 1 91 ? 9.553 -1.561 5.754 1.00 80.06 91 LEU A O 1
ATOM 697 N N . ILE A 1 92 ? 11.798 -1.405 5.582 1.00 78.25 92 ILE A N 1
ATOM 698 C CA . ILE A 1 92 ? 12.124 -2.395 6.606 1.00 78.25 92 ILE A CA 1
ATOM 699 C C . ILE A 1 92 ? 12.797 -1.651 7.756 1.00 78.25 92 ILE A C 1
ATOM 701 O O . ILE A 1 92 ? 13.798 -0.967 7.557 1.00 78.25 92 ILE A O 1
ATOM 705 N N . SER A 1 93 ? 12.235 -1.777 8.952 1.00 69.81 93 SER A N 1
ATOM 706 C CA . SER A 1 93 ? 12.783 -1.244 10.199 1.00 69.81 93 SER A CA 1
ATOM 707 C C . SER A 1 93 ? 12.883 -2.361 11.240 1.00 69.81 93 SER A C 1
ATOM 709 O O . SER A 1 93 ? 12.411 -3.477 11.015 1.00 69.81 93 SER A O 1
ATOM 711 N N . SER A 1 94 ? 13.505 -2.088 12.389 1.00 67.44 94 SER A N 1
ATOM 712 C CA . SER A 1 94 ? 13.659 -3.054 13.480 1.00 67.44 94 SER A CA 1
ATOM 713 C C . SER A 1 94 ? 12.291 -3.479 14.033 1.00 67.44 94 SER A C 1
ATOM 715 O O . SER A 1 94 ? 11.740 -2.821 14.914 1.00 67.44 94 SER A O 1
ATOM 717 N N . GLY A 1 95 ? 11.746 -4.573 13.494 1.00 66.75 95 GLY A N 1
ATOM 718 C CA . GLY A 1 95 ? 10.476 -5.180 13.904 1.00 66.75 95 GLY A CA 1
ATOM 719 C C . GLY A 1 95 ? 9.250 -4.794 13.072 1.00 66.75 95 GLY A C 1
ATOM 720 O O . GLY A 1 95 ? 8.175 -5.322 13.337 1.00 66.75 95 GLY A O 1
ATOM 721 N N . HIS A 1 96 ? 9.390 -3.930 12.061 1.00 70.06 96 HIS A N 1
ATOM 722 C CA . HIS A 1 96 ? 8.268 -3.514 11.217 1.00 70.06 96 HIS A CA 1
ATOM 723 C C . HIS A 1 96 ? 8.644 -3.538 9.743 1.00 70.06 96 HIS A C 1
ATOM 725 O O . HIS A 1 96 ? 9.713 -3.071 9.345 1.00 70.06 96 HIS A O 1
ATOM 731 N N . PHE A 1 97 ? 7.726 -4.050 8.936 1.00 83.56 97 PHE A N 1
ATOM 732 C CA . PHE A 1 97 ? 7.769 -3.947 7.490 1.00 83.56 97 PHE A CA 1
ATOM 733 C C . PHE A 1 97 ? 6.559 -3.125 7.050 1.00 83.56 97 PHE A C 1
ATOM 735 O O . PHE A 1 97 ? 5.485 -3.190 7.648 1.00 83.56 97 PHE A O 1
ATOM 742 N N . THR A 1 98 ? 6.748 -2.306 6.027 1.00 88.44 98 THR A N 1
ATOM 743 C CA . THR A 1 98 ? 5.719 -1.390 5.545 1.00 88.44 98 THR A CA 1
ATOM 744 C C . THR A 1 98 ? 5.766 -1.359 4.034 1.00 88.44 98 THR A C 1
ATOM 746 O O . THR A 1 98 ? 6.840 -1.203 3.456 1.00 88.44 98 THR A O 1
ATOM 749 N N . ILE A 1 99 ? 4.610 -1.464 3.387 1.00 93.31 99 ILE A N 1
ATOM 750 C CA . ILE A 1 99 ? 4.487 -1.262 1.941 1.00 93.31 99 ILE A CA 1
ATOM 751 C C . ILE A 1 99 ? 4.090 0.188 1.714 1.00 93.31 99 ILE A C 1
ATOM 753 O O . ILE A 1 99 ? 3.121 0.661 2.295 1.00 93.31 99 ILE A O 1
ATOM 757 N N . THR A 1 100 ? 4.809 0.902 0.860 1.00 93.44 100 THR A N 1
ATOM 758 C CA . THR A 1 100 ? 4.518 2.309 0.587 1.00 93.44 100 THR A CA 1
ATOM 759 C C . THR A 1 100 ? 3.859 2.452 -0.773 1.00 93.44 100 THR A C 1
ATOM 761 O O . THR A 1 100 ? 4.427 2.044 -1.789 1.00 93.44 100 THR A O 1
ATOM 764 N N . VAL A 1 101 ? 2.688 3.090 -0.804 1.00 95.00 101 VAL A N 1
ATOM 765 C CA . VAL A 1 101 ? 1.975 3.417 -2.046 1.00 95.00 101 VAL A CA 1
ATOM 766 C C . VAL A 1 101 ? 1.954 4.920 -2.292 1.00 95.00 101 VAL A C 1
ATOM 768 O O . VAL A 1 101 ? 1.843 5.721 -1.361 1.00 95.00 101 VAL A O 1
ATOM 771 N N . SER A 1 102 ? 2.093 5.322 -3.556 1.00 94.38 102 SER A N 1
ATOM 772 C CA . SER A 1 102 ? 1.914 6.712 -3.989 1.00 94.38 102 SER A CA 1
ATOM 773 C C . SER A 1 102 ? 1.748 6.810 -5.511 1.00 94.38 102 SER A C 1
ATOM 775 O O . SER A 1 102 ? 1.921 5.825 -6.221 1.00 94.38 102 SER A O 1
ATOM 777 N N . GLY A 1 103 ? 1.411 7.985 -6.038 1.00 91.94 103 GLY A N 1
ATOM 778 C CA . GLY A 1 103 ? 1.189 8.202 -7.466 1.00 91.94 103 GLY A CA 1
ATOM 779 C C . GLY A 1 103 ? 0.894 9.659 -7.819 1.00 91.94 103 GLY A C 1
ATOM 780 O O . GLY A 1 103 ? 0.971 10.525 -6.942 1.00 91.94 103 GLY A O 1
ATOM 781 N N . PRO A 1 104 ? 0.548 9.940 -9.090 1.00 91.12 104 PRO A N 1
ATOM 782 C CA . PRO A 1 104 ? 0.370 11.302 -9.595 1.00 91.12 104 PRO A CA 1
ATOM 783 C C . PRO A 1 104 ? -0.639 12.128 -8.807 1.00 91.12 104 PRO A C 1
ATOM 785 O O . PRO A 1 104 ? -0.404 13.305 -8.555 1.00 91.12 104 PRO A O 1
ATOM 788 N N . ILE A 1 105 ? -1.724 11.499 -8.351 1.00 91.06 105 ILE A N 1
ATOM 789 C CA . ILE A 1 105 ? -2.747 12.162 -7.534 1.00 91.06 105 ILE A CA 1
ATOM 790 C C . ILE A 1 105 ? -2.213 12.648 -6.178 1.00 91.06 105 ILE A C 1
ATOM 792 O O . ILE A 1 105 ? -2.814 13.514 -5.552 1.00 91.06 105 ILE A O 1
ATOM 796 N N . PHE A 1 106 ? -1.079 12.107 -5.728 1.00 91.75 106 PHE A N 1
ATOM 797 C CA . PHE A 1 106 ? -0.379 12.510 -4.510 1.00 91.75 106 PHE A CA 1
ATOM 798 C C . PHE A 1 106 ? 0.846 13.384 -4.810 1.00 91.75 106 PHE A C 1
ATOM 800 O O . PHE A 1 106 ? 1.679 13.597 -3.932 1.00 91.75 106 PHE A O 1
ATOM 807 N N . GLY A 1 107 ? 0.973 13.886 -6.043 1.00 87.69 107 GLY A N 1
ATOM 808 C CA . GLY A 1 107 ? 2.054 14.773 -6.467 1.00 87.69 107 GLY A CA 1
ATOM 809 C C . GLY A 1 107 ? 3.362 14.066 -6.813 1.00 87.69 107 GLY A C 1
ATOM 810 O O . GLY A 1 107 ? 4.380 14.739 -6.938 1.00 87.69 107 GLY A O 1
ATOM 811 N N . ILE A 1 108 ? 3.359 12.735 -6.969 1.00 87.00 108 ILE A N 1
ATOM 812 C CA . ILE A 1 108 ? 4.573 11.971 -7.284 1.00 87.00 108 ILE A CA 1
ATOM 813 C C . ILE A 1 108 ? 4.419 11.255 -8.636 1.00 87.00 108 ILE A C 1
ATOM 815 O O . ILE A 1 108 ? 3.468 10.487 -8.795 1.00 87.00 108 ILE A O 1
ATOM 819 N N . PRO A 1 109 ? 5.335 11.442 -9.608 1.00 84.75 109 PRO A N 1
ATOM 820 C CA . PRO A 1 109 ? 5.232 10.844 -10.945 1.00 84.75 109 PRO A CA 1
ATOM 821 C C . PRO A 1 109 ? 5.061 9.325 -10.913 1.00 84.75 109 PRO A C 1
ATOM 823 O O . PRO A 1 109 ? 5.569 8.672 -9.997 1.00 84.75 109 PRO A O 1
ATOM 826 N N . ARG A 1 110 ? 4.364 8.746 -11.899 1.00 78.81 110 ARG A N 1
ATOM 827 C CA . ARG A 1 110 ? 4.217 7.283 -11.990 1.00 78.81 110 ARG A CA 1
ATOM 828 C C . ARG A 1 110 ? 5.589 6.612 -12.046 1.00 78.81 110 ARG A C 1
ATOM 830 O O . ARG A 1 110 ? 6.540 7.175 -12.577 1.00 78.81 110 ARG A O 1
ATOM 837 N N . THR A 1 111 ? 5.679 5.415 -11.477 1.00 72.75 111 THR A N 1
ATOM 838 C CA . THR A 1 111 ? 6.853 4.565 -11.674 1.00 72.75 111 THR A CA 1
ATOM 839 C C . THR A 1 111 ? 6.802 4.047 -13.105 1.00 72.75 111 THR A C 1
ATOM 841 O O . THR A 1 111 ? 5.909 3.274 -13.441 1.00 72.75 111 THR A O 1
ATOM 844 N N . GLU A 1 112 ? 7.722 4.508 -13.944 1.00 74.44 112 GLU A N 1
ATOM 845 C CA . GLU A 1 112 ? 7.884 4.013 -15.309 1.00 74.44 112 GLU A CA 1
ATOM 846 C C . GLU A 1 112 ? 8.948 2.917 -15.330 1.00 74.44 112 GLU A C 1
ATOM 848 O O . GLU A 1 112 ? 9.982 3.010 -14.660 1.00 74.44 112 GLU A O 1
ATOM 853 N N . VAL A 1 113 ? 8.681 1.863 -16.093 1.00 71.38 113 VAL A N 1
ATOM 854 C CA . VAL A 1 113 ? 9.632 0.780 -16.312 1.00 71.38 113 VAL A CA 1
ATOM 855 C C . VAL A 1 113 ? 10.529 1.176 -17.479 1.00 71.38 113 VAL A C 1
ATOM 857 O O . VAL A 1 113 ? 10.065 1.353 -18.599 1.00 71.38 113 VAL A O 1
ATOM 860 N N . SER A 1 114 ? 11.831 1.307 -17.229 1.00 76.19 114 SER A N 1
ATOM 861 C CA . SER A 1 114 ? 12.800 1.497 -18.308 1.00 76.19 114 SER A CA 1
ATOM 862 C C . SER A 1 114 ? 13.096 0.156 -18.973 1.00 76.19 114 SER A C 1
ATOM 864 O O . SER A 1 114 ? 13.794 -0.674 -18.391 1.00 76.19 114 SER A O 1
ATOM 866 N N . GLU A 1 115 ? 12.619 -0.033 -20.206 1.00 74.50 115 GLU A N 1
ATOM 867 C CA . GLU A 1 115 ? 12.857 -1.246 -21.008 1.00 74.50 115 GLU A CA 1
ATOM 868 C C . GLU A 1 115 ? 14.346 -1.622 -21.066 1.00 74.50 115 GLU A C 1
ATOM 870 O O . GLU A 1 115 ? 14.723 -2.785 -20.904 1.00 74.50 115 GLU A O 1
ATOM 875 N N . LYS A 1 116 ? 15.219 -0.616 -21.224 1.00 79.25 116 LYS A N 1
ATOM 876 C CA . LYS A 1 116 ? 16.673 -0.807 -21.255 1.00 79.25 116 LYS A CA 1
ATOM 877 C C . LYS A 1 116 ? 17.193 -1.405 -19.946 1.00 79.25 116 LYS A C 1
ATOM 879 O O . LYS A 1 116 ? 17.954 -2.368 -19.979 1.00 79.25 116 LYS A O 1
ATOM 884 N N . LEU A 1 117 ? 16.780 -0.844 -18.809 1.00 76.62 117 LEU A N 1
ATOM 885 C CA . LEU A 1 117 ? 17.239 -1.289 -17.492 1.00 76.62 117 LEU A CA 1
ATOM 886 C C . LEU A 1 117 ? 16.702 -2.687 -17.159 1.00 76.62 117 LEU A C 1
ATOM 888 O O . LEU A 1 117 ? 17.423 -3.514 -16.605 1.00 76.62 117 LEU A O 1
ATOM 892 N N . THR A 1 118 ? 15.454 -2.967 -17.538 1.00 77.25 118 THR A N 1
ATOM 893 C CA . THR A 1 118 ? 14.836 -4.288 -17.389 1.00 77.25 118 THR A CA 1
ATOM 894 C C . THR A 1 118 ? 15.617 -5.347 -18.155 1.00 77.25 118 THR A C 1
ATOM 896 O O . THR A 1 118 ? 15.949 -6.391 -17.593 1.00 77.25 118 THR A O 1
ATOM 899 N N . LYS A 1 119 ? 15.974 -5.066 -19.412 1.00 80.19 119 LYS A N 1
ATOM 900 C CA . LYS A 1 119 ? 16.775 -5.979 -20.229 1.00 80.19 119 LYS A CA 1
ATOM 901 C C . LYS A 1 119 ? 18.160 -6.228 -19.627 1.00 80.19 119 LYS A C 1
ATOM 903 O O . LYS A 1 119 ? 18.542 -7.382 -19.463 1.00 80.19 119 LYS A O 1
ATOM 908 N N . GLU A 1 120 ? 18.869 -5.167 -19.232 1.00 82.00 120 GLU A N 1
ATOM 909 C CA . GLU A 1 120 ? 20.183 -5.275 -18.578 1.00 82.00 120 GLU A CA 1
ATOM 910 C C . GLU A 1 120 ? 20.121 -6.125 -17.295 1.00 82.00 120 GLU A C 1
ATOM 912 O O . GLU A 1 120 ? 20.981 -6.980 -17.077 1.00 82.00 120 GLU A O 1
ATOM 917 N N . PHE A 1 121 ? 19.080 -5.952 -16.470 1.00 82.75 121 PHE A N 1
ATOM 918 C CA . PHE A 1 121 ? 18.880 -6.750 -15.259 1.00 82.75 121 PHE A CA 1
ATOM 919 C C . PHE A 1 121 ? 18.688 -8.239 -15.566 1.00 82.75 121 PHE A C 1
ATOM 921 O 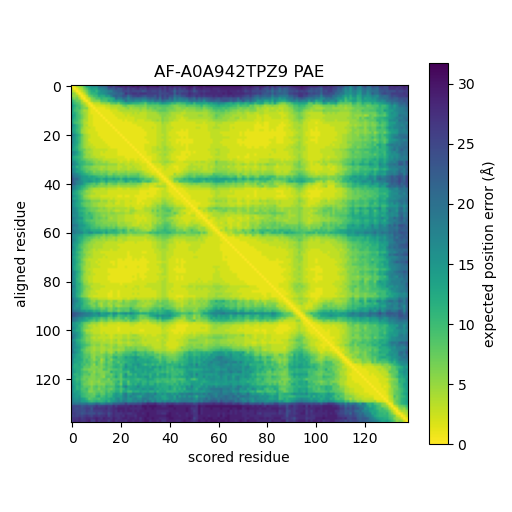O . PHE A 1 121 ? 19.365 -9.076 -14.969 1.00 82.75 121 PHE A O 1
ATOM 928 N N . PHE A 1 122 ? 17.782 -8.588 -16.485 1.00 82.88 122 PHE A N 1
ATOM 929 C CA . PHE A 1 122 ? 17.504 -9.991 -16.799 1.00 82.88 122 PHE A CA 1
ATOM 930 C C . PHE A 1 122 ? 18.674 -10.677 -17.508 1.00 82.88 122 PHE A C 1
ATOM 932 O O . PHE A 1 122 ? 18.950 -11.843 -17.217 1.00 82.88 122 PHE A O 1
ATOM 939 N N . ASP A 1 123 ? 19.402 -9.960 -18.367 1.00 84.62 123 ASP A N 1
ATOM 940 C CA . ASP A 1 123 ? 20.625 -10.466 -18.990 1.00 84.62 123 ASP A CA 1
ATOM 941 C C . ASP A 1 123 ? 21.690 -10.773 -17.921 1.00 84.62 123 ASP A C 1
ATOM 943 O O . ASP A 1 123 ? 22.242 -11.877 -17.896 1.00 84.62 123 ASP A O 1
ATOM 947 N N . HIS A 1 124 ? 21.922 -9.861 -16.968 1.00 81.88 124 HIS A N 1
ATOM 948 C CA . HIS A 1 124 ? 22.822 -10.105 -15.834 1.00 81.88 124 HIS A CA 1
ATOM 949 C C . HIS A 1 124 ? 22.353 -11.256 -14.938 1.00 81.88 124 HIS A C 1
ATOM 951 O O . HIS A 1 124 ? 23.153 -12.110 -14.553 1.00 81.88 124 HIS A O 1
ATOM 957 N N . PHE A 1 125 ? 21.062 -11.313 -14.614 1.00 83.06 125 PHE A N 1
ATOM 958 C CA . PHE A 1 125 ? 20.501 -12.354 -13.757 1.00 83.06 125 PHE A CA 1
ATOM 959 C C . PHE A 1 125 ? 20.616 -13.738 -14.406 1.00 83.06 125 PHE A C 1
ATOM 961 O O . PHE A 1 125 ? 20.986 -14.710 -13.749 1.00 83.06 125 PHE A O 1
ATOM 968 N N . LYS A 1 126 ? 20.392 -13.831 -15.721 1.00 82.50 126 LYS A N 1
ATOM 969 C CA . LYS A 1 126 ? 20.602 -15.063 -16.485 1.00 82.50 126 LYS A CA 1
ATOM 970 C C . LYS A 1 126 ? 22.061 -15.503 -16.441 1.00 82.50 126 LYS A C 1
ATOM 972 O O . LYS A 1 126 ? 22.317 -16.686 -16.226 1.00 82.50 126 LYS A O 1
ATOM 977 N N . VAL A 1 127 ? 23.016 -14.585 -16.599 1.00 82.12 127 VAL A N 1
ATOM 978 C CA . VAL A 1 127 ? 24.449 -14.898 -16.457 1.00 82.12 127 VAL A CA 1
ATOM 979 C C . VAL A 1 127 ? 24.764 -15.380 -15.041 1.00 82.12 127 VAL A C 1
ATOM 981 O O . VAL A 1 127 ? 25.461 -16.377 -14.889 1.00 82.12 127 VAL A O 1
ATOM 984 N N . PHE A 1 128 ? 24.213 -14.754 -14.001 1.00 79.94 128 PHE A N 1
ATOM 985 C CA . PHE A 1 128 ? 24.397 -15.201 -12.617 1.00 79.94 128 PHE A CA 1
ATOM 986 C C . PHE A 1 128 ? 23.882 -16.631 -12.384 1.00 79.94 128 PHE A C 1
ATOM 988 O O . PHE A 1 128 ? 24.548 -17.423 -11.728 1.00 79.94 128 PHE A O 1
ATOM 995 N N . LEU A 1 129 ? 22.727 -16.979 -12.957 1.00 79.88 129 LEU A N 1
ATOM 996 C CA . LEU A 1 129 ? 22.143 -18.318 -12.834 1.00 79.88 129 LEU A CA 1
ATOM 997 C C . LEU A 1 129 ? 22.829 -19.383 -13.705 1.00 79.88 129 LEU A C 1
ATOM 999 O O . LEU A 1 129 ? 22.688 -20.570 -13.423 1.00 79.88 129 LEU A O 1
ATOM 1003 N N . THR A 1 130 ? 23.504 -18.981 -14.786 1.00 82.12 130 THR A N 1
ATOM 1004 C CA . THR A 1 130 ? 24.114 -19.906 -15.765 1.00 82.12 130 THR A CA 1
ATOM 1005 C C . THR A 1 130 ? 25.632 -20.015 -15.655 1.00 82.12 130 THR A C 1
ATOM 1007 O O . THR A 1 130 ? 26.195 -21.010 -16.101 1.00 82.12 130 THR A O 1
ATOM 1010 N N . SER A 1 131 ? 26.300 -19.025 -15.061 1.00 63.00 131 SER A N 1
ATOM 1011 C CA . SER A 1 131 ? 27.675 -19.161 -14.583 1.00 63.00 131 SER A CA 1
ATOM 1012 C C . SER A 1 131 ? 27.680 -19.952 -13.274 1.00 63.00 131 SER A C 1
ATOM 1014 O O . SER A 1 131 ? 26.725 -19.883 -12.506 1.00 63.00 131 SER A O 1
ATOM 1016 N N . ASP A 1 132 ? 28.743 -20.715 -13.019 1.00 56.97 132 ASP A N 1
ATOM 1017 C CA . ASP A 1 132 ? 28.943 -21.600 -11.858 1.00 56.97 132 ASP A CA 1
ATOM 1018 C C . ASP A 1 132 ? 29.003 -20.872 -10.484 1.00 56.97 132 ASP A C 1
ATOM 1020 O O . ASP A 1 132 ? 29.827 -21.188 -9.625 1.00 56.97 132 ASP A O 1
ATOM 1024 N N . GLY A 1 133 ? 28.122 -19.905 -10.210 1.00 52.38 133 GLY A N 1
ATOM 1025 C CA . GLY A 1 133 ? 27.975 -19.236 -8.912 1.00 52.38 133 GLY A CA 1
ATOM 1026 C C . GLY A 1 133 ? 27.566 -20.176 -7.769 1.00 52.38 133 GLY A C 1
ATOM 1027 O O . GLY A 1 133 ? 27.635 -19.793 -6.604 1.00 52.38 133 GLY A O 1
ATOM 1028 N N . ILE A 1 134 ? 27.206 -21.425 -8.082 1.00 54.16 134 ILE A N 1
ATOM 1029 C CA . ILE A 1 134 ? 26.942 -22.495 -7.109 1.00 54.16 134 ILE A CA 1
ATOM 1030 C C . ILE A 1 134 ? 28.250 -23.134 -6.587 1.00 54.16 134 ILE A C 1
ATOM 1032 O O . ILE A 1 134 ? 28.251 -23.706 -5.499 1.00 54.16 134 ILE A O 1
ATOM 1036 N N . ASN A 1 135 ? 29.386 -22.994 -7.287 1.00 53.66 135 ASN A N 1
ATOM 1037 C CA . ASN A 1 135 ? 30.652 -23.630 -6.885 1.00 53.66 135 ASN A CA 1
ATOM 1038 C C . ASN A 1 135 ? 31.531 -22.781 -5.946 1.00 53.66 135 ASN A C 1
ATOM 1040 O O . ASN A 1 135 ? 32.490 -23.312 -5.395 1.00 53.66 135 ASN A O 1
ATOM 1044 N N . ASN A 1 136 ? 31.213 -21.500 -5.722 1.00 50.41 136 ASN A N 1
ATOM 1045 C CA . ASN A 1 136 ? 32.040 -20.588 -4.911 1.00 50.41 136 ASN A CA 1
ATOM 1046 C C . ASN A 1 136 ? 31.514 -20.333 -3.481 1.00 50.41 136 ASN A C 1
ATOM 1048 O O . ASN A 1 136 ? 32.065 -19.495 -2.773 1.00 50.41 136 ASN A O 1
ATOM 1052 N N . TYR A 1 137 ? 30.474 -21.053 -3.044 1.00 52.31 137 TYR A N 1
ATOM 1053 C CA . TYR A 1 137 ? 29.909 -20.961 -1.685 1.00 52.31 137 TYR A CA 1
ATOM 1054 C C . TYR A 1 137 ? 29.785 -22.333 -0.993 1.00 52.31 137 TYR A C 1
ATOM 1056 O O . TYR A 1 137 ? 28.851 -22.562 -0.222 1.00 52.31 137 TYR A O 1
ATOM 1064 N N . ARG A 1 138 ? 30.705 -23.259 -1.284 1.00 43.44 138 ARG A N 1
ATOM 1065 C CA . ARG A 1 138 ? 30.907 -24.489 -0.506 1.00 43.44 138 ARG A CA 1
ATOM 1066 C C . ARG A 1 138 ? 32.213 -24.427 0.265 1.00 43.44 138 ARG A C 1
ATOM 1068 O O . ARG A 1 138 ? 33.201 -23.943 -0.324 1.00 43.44 138 ARG A O 1
#

Secondary structure (DSSP, 8-state):
--TTTTTHHHHHHHHHHHHHHHHHHTTSSEE---EE-TTSSEEEEEE-GGGTSPPP--GGG-HHHHHHHHHHHHHHHHHHHTTSSEEEEEEEETTEEEEEEE-GGGT-------HHHHHHHHHHHHHHHHTTTTTT--